Protein AF-A0A918D2M8-F1 (afdb_monomer_lite)

Foldseek 3Di:
DDDQPDPPDPDDPPDDDDPPLVVVVHDDQDQWDWDDPDPPDDIFIAGSNRTAPAWDDKDWDWDCPDPDTQDTWIKTWGWDDDPPDIDIDIDTDDRPPPDDD

Secondary structure (DSSP, 8-state):
--B--STT--SB--SS--HHHHHTT-----SEEEE-SSTTSPPEEEETTEE--SEEEEEEEEE--SSS--EEEEEEEEEEE-SSSEEEEEEEE--TTSS--

Radius of gyration: 17.67 Å; chains: 1; bounding box: 46×32×46 Å

Sequence (101 aa):
MNKCFSVGCNNVATTEYCPDCLAVGGFTPKLLVIELQDETSVPKVFYKGKEIEYKKNVFFDWDTDTSIPGGLTYAIEHIELGDKYPTVNKIERRVKGHATD

Structure (mmCIF, N/CA/C/O backbone):
data_AF-A0A918D2M8-F1
#
_entry.id   AF-A0A918D2M8-F1
#
loop_
_atom_site.group_PDB
_atom_site.id
_atom_site.type_symbol
_atom_site.label_atom_id
_atom_site.label_alt_id
_atom_site.label_comp_id
_atom_site.label_asym_id
_atom_site.label_entity_id
_atom_site.label_seq_id
_atom_site.pdbx_PDB_ins_code
_atom_site.Cartn_x
_atom_site.Cartn_y
_atom_site.Cartn_z
_atom_site.occupancy
_atom_site.B_iso_or_equiv
_atom_site.auth_seq_id
_atom_site.auth_comp_id
_atom_site.auth_asym_id
_atom_site.auth_atom_id
_atom_site.pdbx_PDB_model_num
ATOM 1 N N . MET A 1 1 ? 11.004 -11.845 13.660 1.00 43.69 1 MET A N 1
ATOM 2 C CA . MET A 1 1 ? 11.530 -10.716 14.463 1.00 43.69 1 MET A CA 1
ATOM 3 C C . MET A 1 1 ? 12.700 -10.102 13.721 1.00 43.69 1 MET A C 1
ATOM 5 O O . MET A 1 1 ? 13.706 -10.777 13.542 1.00 43.69 1 MET A O 1
ATOM 9 N N . ASN A 1 2 ? 12.553 -8.864 13.258 1.00 48.56 2 ASN A N 1
ATOM 10 C CA . ASN A 1 2 ? 13.631 -8.129 12.600 1.00 48.56 2 ASN A CA 1
ATOM 11 C C . ASN A 1 2 ? 14.650 -7.709 13.676 1.00 48.56 2 ASN A C 1
ATOM 13 O O . ASN A 1 2 ? 14.258 -7.117 14.682 1.00 48.56 2 ASN A O 1
ATOM 17 N N . LYS A 1 3 ? 15.928 -8.067 13.516 1.00 46.19 3 LYS A N 1
ATOM 18 C CA . LYS A 1 3 ? 17.010 -7.719 14.454 1.00 46.19 3 LYS A CA 1
ATOM 19 C C . LYS A 1 3 ? 18.005 -6.795 13.755 1.00 46.19 3 LYS A C 1
ATOM 21 O O . LYS A 1 3 ? 18.362 -7.056 12.609 1.00 46.19 3 LYS A O 1
ATOM 26 N N . CYS A 1 4 ? 18.430 -5.726 14.429 1.00 50.47 4 CYS A N 1
ATOM 27 C CA . CYS A 1 4 ? 19.579 -4.940 13.982 1.00 50.47 4 CYS A CA 1
ATOM 28 C C . CYS A 1 4 ? 20.866 -5.700 14.341 1.00 50.47 4 CYS A C 1
ATOM 30 O O . CYS A 1 4 ? 20.956 -6.289 15.416 1.00 50.47 4 CYS A O 1
ATOM 32 N N . PHE A 1 5 ? 21.834 -5.722 13.424 1.00 51.75 5 PHE A N 1
ATOM 33 C CA . PHE A 1 5 ? 23.096 -6.461 13.566 1.00 51.75 5 PHE A CA 1
ATOM 34 C C . PHE A 1 5 ? 24.274 -5.569 13.991 1.00 51.75 5 PHE A C 1
ATOM 36 O O . PHE A 1 5 ? 25.419 -6.017 13.957 1.00 51.75 5 PHE A O 1
ATOM 43 N N . SER A 1 6 ? 24.030 -4.314 14.387 1.00 54.78 6 SER A N 1
ATOM 44 C CA . SER A 1 6 ? 25.092 -3.473 14.937 1.00 54.78 6 SER A CA 1
ATOM 45 C C . SER A 1 6 ? 25.500 -3.967 16.329 1.00 54.78 6 SER A C 1
ATOM 47 O O . SER A 1 6 ? 24.670 -4.332 17.168 1.00 54.78 6 SER A O 1
ATOM 49 N N . VAL A 1 7 ? 26.812 -4.005 16.567 1.00 48.41 7 VAL A N 1
ATOM 50 C CA . VAL A 1 7 ? 27.400 -4.407 17.848 1.00 48.41 7 VAL A CA 1
ATOM 51 C C . VAL A 1 7 ? 26.920 -3.435 18.932 1.00 48.41 7 VAL A C 1
ATOM 53 O O . VAL A 1 7 ? 27.208 -2.246 18.859 1.00 48.41 7 VAL A O 1
ATOM 56 N N . GLY A 1 8 ? 26.173 -3.939 19.922 1.00 51.91 8 GLY A N 1
ATOM 57 C CA . GLY A 1 8 ? 25.651 -3.153 21.052 1.00 51.91 8 GLY A CA 1
ATOM 58 C C . GLY A 1 8 ? 24.165 -2.771 20.983 1.00 51.91 8 GLY A C 1
ATOM 59 O O . GLY A 1 8 ? 23.668 -2.138 21.913 1.00 51.91 8 GLY A O 1
ATOM 60 N N . CYS A 1 9 ? 23.428 -3.162 19.936 1.00 49.69 9 CYS A N 1
ATOM 61 C CA . CYS A 1 9 ? 21.997 -2.862 19.828 1.00 49.69 9 CYS A CA 1
ATOM 62 C C . CYS A 1 9 ? 21.137 -4.005 20.406 1.00 49.69 9 CYS A C 1
ATOM 64 O O . CYS A 1 9 ? 20.960 -5.047 19.778 1.00 49.69 9 CYS A O 1
ATOM 66 N N . ASN A 1 10 ? 20.585 -3.808 21.608 1.00 54.91 10 ASN A N 1
ATOM 67 C CA . ASN A 1 10 ? 19.761 -4.811 22.308 1.00 54.91 10 ASN A CA 1
ATOM 68 C C . ASN A 1 10 ? 18.251 -4.670 22.039 1.00 54.91 10 ASN A C 1
ATOM 70 O O . ASN A 1 10 ? 17.450 -5.433 22.579 1.00 54.91 10 ASN A O 1
ATOM 74 N N . ASN A 1 11 ? 17.845 -3.689 21.230 1.00 50.09 11 ASN A N 1
ATOM 75 C CA . ASN A 1 11 ? 16.436 -3.401 20.997 1.00 50.09 11 ASN A CA 1
ATOM 76 C C . ASN A 1 11 ? 15.877 -4.306 19.891 1.00 50.09 11 ASN A C 1
ATOM 78 O O . ASN A 1 11 ? 16.477 -4.478 18.827 1.00 50.09 11 ASN A O 1
ATOM 82 N N . VAL A 1 12 ? 14.689 -4.868 20.127 1.00 49.47 12 VAL A N 1
ATOM 83 C CA . VAL A 1 12 ? 13.859 -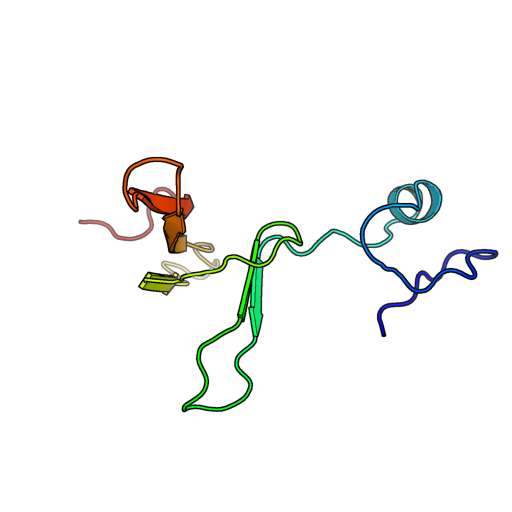5.436 19.056 1.00 49.47 12 VAL A CA 1
ATOM 84 C C . VAL A 1 12 ? 13.622 -4.307 18.054 1.00 49.47 12 VAL A C 1
ATOM 86 O O . VAL A 1 12 ? 13.277 -3.208 18.477 1.00 49.47 12 VAL A O 1
ATOM 89 N N . ALA A 1 13 ? 13.850 -4.529 16.754 1.00 46.19 13 ALA A N 1
ATOM 90 C CA . ALA A 1 13 ? 13.727 -3.477 15.745 1.00 46.19 13 ALA A CA 1
ATOM 91 C C . ALA A 1 13 ? 12.250 -3.085 15.540 1.00 46.19 13 ALA A C 1
ATOM 93 O O . ALA A 1 13 ? 11.617 -3.458 14.553 1.00 46.19 13 ALA A O 1
ATOM 94 N N . THR A 1 14 ? 11.688 -2.342 16.490 1.00 46.72 14 THR A N 1
ATOM 95 C CA . THR A 1 14 ? 10.441 -1.595 16.356 1.00 46.72 14 THR A CA 1
ATOM 96 C C . THR A 1 14 ? 10.789 -0.247 15.729 1.00 46.72 14 THR A C 1
ATOM 98 O O . THR A 1 14 ? 11.001 0.756 16.399 1.00 46.72 14 THR A O 1
ATOM 101 N N . THR A 1 15 ? 11.002 -0.318 14.419 1.00 49.16 15 THR A N 1
ATOM 102 C CA . THR A 1 15 ? 10.797 0.696 13.371 1.00 49.16 15 THR A CA 1
ATOM 103 C C . THR A 1 15 ? 11.294 2.145 13.473 1.00 49.16 15 THR A C 1
ATOM 105 O O . THR A 1 15 ? 11.328 2.744 12.406 1.00 49.16 15 THR A O 1
ATOM 108 N N . GLU A 1 16 ? 11.727 2.745 14.589 1.00 49.56 16 GLU A N 1
ATOM 109 C CA . GLU A 1 16 ? 11.960 4.217 14.565 1.00 49.56 16 GLU A CA 1
ATOM 110 C C . GLU A 1 16 ? 13.195 4.785 15.294 1.00 49.56 16 GLU A C 1
ATOM 112 O O . GLU A 1 16 ? 13.487 5.963 15.118 1.00 49.56 16 GLU A O 1
ATOM 117 N N . TYR A 1 17 ? 13.988 4.011 16.046 1.00 49.44 17 TYR A N 1
ATOM 118 C CA . TYR A 1 17 ? 14.970 4.615 16.974 1.00 49.44 17 TYR A CA 1
ATOM 119 C C . TYR A 1 17 ? 16.371 3.972 16.995 1.00 49.44 17 TYR A C 1
ATOM 121 O O . TYR A 1 17 ? 16.874 3.600 18.053 1.00 49.44 17 TYR A O 1
ATOM 129 N N . CYS A 1 18 ? 17.061 3.861 15.853 1.00 53.47 18 CYS A N 1
ATOM 130 C CA . CYS A 1 18 ? 18.516 3.637 15.894 1.00 53.47 18 CYS A CA 1
ATOM 131 C C . CYS A 1 18 ? 19.267 4.320 14.733 1.00 53.47 18 CYS A C 1
ATOM 133 O O . CYS A 1 18 ? 19.376 3.746 13.645 1.00 53.47 18 CYS A O 1
ATOM 135 N N . PRO A 1 19 ? 19.815 5.529 14.964 1.00 58.22 19 PRO A N 1
ATOM 136 C CA . PRO A 1 19 ? 20.671 6.238 14.009 1.00 58.22 19 PRO A CA 1
ATOM 137 C C . PRO A 1 19 ? 21.898 5.420 13.578 1.00 58.22 19 PRO A C 1
ATOM 139 O O . PRO A 1 19 ? 22.292 5.466 12.414 1.00 58.22 19 PRO A O 1
ATOM 142 N N . ASP A 1 20 ? 22.449 4.609 14.487 1.00 57.22 20 ASP A N 1
ATOM 143 C CA . ASP A 1 20 ? 23.626 3.777 14.219 1.00 57.22 20 A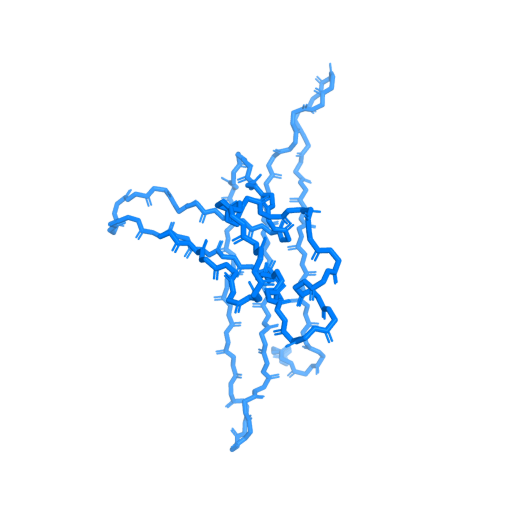SP A CA 1
ATOM 144 C C . ASP A 1 20 ? 23.324 2.640 13.239 1.00 57.22 20 ASP A C 1
ATOM 146 O O . ASP A 1 20 ? 24.176 2.299 12.423 1.00 57.22 20 ASP A O 1
ATOM 150 N N . CYS A 1 21 ? 22.103 2.084 13.257 1.00 53.38 21 CYS A N 1
ATOM 151 C CA . CYS A 1 21 ? 21.677 1.110 12.253 1.00 53.38 21 CYS A CA 1
ATOM 152 C C . CYS A 1 21 ? 21.600 1.788 10.871 1.00 53.38 21 CYS A C 1
ATOM 154 O O . CYS A 1 21 ? 22.156 1.253 9.922 1.00 53.38 21 CYS A O 1
ATOM 156 N N . LEU A 1 22 ? 21.021 2.988 10.744 1.00 55.25 22 LEU A N 1
ATOM 157 C CA . LEU A 1 22 ? 20.934 3.715 9.460 1.00 55.25 22 LEU A CA 1
ATOM 158 C C . LEU A 1 22 ? 22.312 4.019 8.838 1.00 55.25 22 LEU A C 1
ATOM 160 O O . LEU A 1 22 ? 22.467 3.936 7.619 1.00 55.25 22 LEU A O 1
ATOM 164 N N . ALA A 1 23 ? 23.321 4.328 9.658 1.00 53.62 23 ALA A N 1
ATOM 165 C CA . ALA A 1 23 ? 24.666 4.686 9.199 1.00 53.62 23 ALA A CA 1
ATOM 166 C C . ALA A 1 23 ? 25.497 3.499 8.664 1.00 53.62 23 ALA A C 1
ATOM 168 O O . ALA A 1 23 ? 26.405 3.703 7.861 1.00 53.62 23 ALA A O 1
ATOM 169 N N . VAL A 1 24 ? 25.183 2.261 9.068 1.00 54.25 24 VAL A N 1
ATOM 170 C CA . VAL A 1 24 ? 25.919 1.041 8.665 1.00 54.25 24 VAL A CA 1
ATOM 171 C C . VAL A 1 24 ? 25.189 0.205 7.601 1.00 54.25 24 VAL A C 1
ATOM 173 O O . VAL A 1 24 ? 25.463 -0.982 7.441 1.00 54.25 24 VAL A O 1
ATOM 176 N N . GLY A 1 25 ? 24.244 0.806 6.869 1.00 48.81 25 GLY A N 1
ATOM 177 C CA . GLY A 1 25 ? 23.404 0.104 5.883 1.00 48.81 25 GLY A CA 1
ATOM 178 C C . GLY A 1 25 ? 22.206 -0.630 6.500 1.00 48.81 25 GLY A C 1
ATOM 179 O O . GLY A 1 25 ? 21.604 -1.503 5.876 1.00 48.81 25 GLY A O 1
ATOM 180 N N . GLY A 1 26 ? 21.865 -0.303 7.743 1.00 47.25 26 GLY A N 1
ATOM 181 C CA . GLY A 1 26 ? 20.777 -0.905 8.494 1.00 47.25 26 GLY A CA 1
ATOM 182 C C . GLY A 1 26 ? 19.405 -0.353 8.119 1.00 47.25 26 GLY A C 1
ATOM 183 O O . GLY A 1 26 ? 19.189 0.844 7.965 1.00 47.25 26 GLY A O 1
ATOM 184 N N . PHE A 1 27 ? 18.495 -1.317 7.997 1.00 56.34 27 PHE A N 1
ATOM 185 C CA . PHE A 1 27 ? 17.048 -1.228 7.839 1.00 56.34 27 PHE A CA 1
ATOM 186 C C . PHE A 1 27 ? 16.542 -0.048 6.998 1.00 56.34 27 PHE A C 1
ATOM 188 O O . PHE A 1 27 ? 16.092 0.971 7.515 1.00 56.34 27 PHE A O 1
ATOM 195 N N . THR A 1 28 ? 16.518 -0.236 5.677 1.00 55.72 28 THR A N 1
ATOM 196 C CA . THR A 1 28 ? 15.658 0.570 4.812 1.00 55.72 28 THR A CA 1
ATOM 197 C C . THR A 1 28 ? 14.197 0.249 5.158 1.00 55.72 28 THR A C 1
ATOM 199 O O . THR A 1 28 ? 13.769 -0.901 5.006 1.00 55.72 28 THR A O 1
ATOM 202 N N . PRO A 1 29 ? 13.405 1.210 5.674 1.00 67.00 29 PRO A N 1
ATOM 203 C CA . PRO A 1 29 ? 11.996 0.956 5.937 1.00 67.00 29 PRO A CA 1
ATOM 204 C C . PRO A 1 29 ? 11.321 0.569 4.619 1.00 67.00 29 PRO A C 1
ATOM 206 O O . PRO A 1 29 ? 11.463 1.259 3.606 1.00 67.00 29 PRO A O 1
ATOM 209 N N . LYS A 1 30 ? 10.616 -0.568 4.616 1.00 79.12 30 LYS A N 1
ATOM 210 C CA . LYS A 1 30 ? 9.891 -1.032 3.430 1.00 79.12 30 LYS A CA 1
ATOM 211 C C . LYS A 1 30 ? 8.881 0.044 3.026 1.00 79.12 30 LYS A C 1
ATOM 213 O O . LYS A 1 30 ? 8.085 0.488 3.851 1.00 79.12 30 LYS A O 1
ATOM 218 N N . LEU A 1 31 ? 8.916 0.457 1.758 1.00 83.81 31 LEU A N 1
ATOM 219 C CA . LEU A 1 31 ? 8.006 1.480 1.236 1.00 83.81 31 LEU A CA 1
ATOM 220 C C . LEU A 1 31 ? 6.546 1.023 1.330 1.00 83.81 31 LEU A C 1
ATOM 222 O O . LEU A 1 31 ? 5.690 1.778 1.784 1.00 83.81 31 LEU A O 1
ATOM 226 N N . LEU A 1 32 ? 6.289 -0.211 0.903 1.00 85.00 32 LEU A N 1
ATOM 227 C CA . LEU A 1 32 ? 4.978 -0.836 0.870 1.00 85.00 32 LEU A CA 1
ATOM 228 C C . LEU A 1 32 ? 5.121 -2.296 1.300 1.00 85.00 32 LEU A C 1
ATOM 230 O O . LEU A 1 32 ? 6.024 -2.996 0.837 1.00 85.00 32 LEU A O 1
ATOM 234 N N . VAL A 1 33 ? 4.237 -2.745 2.182 1.00 89.19 33 VAL A N 1
ATOM 235 C CA . VAL A 1 33 ? 4.097 -4.149 2.572 1.00 89.19 33 VAL A CA 1
ATOM 236 C C . VAL A 1 33 ? 2.63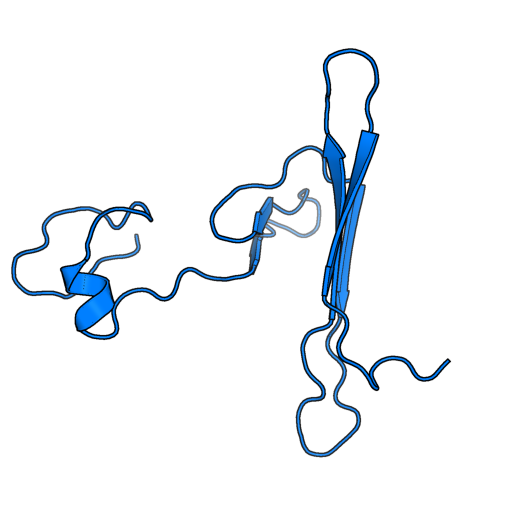1 -4.517 2.425 1.00 89.19 33 VAL A C 1
ATOM 238 O O . VAL A 1 33 ? 1.776 -3.844 2.993 1.00 89.19 33 VAL A O 1
ATOM 241 N N . ILE A 1 34 ? 2.353 -5.569 1.662 1.00 88.94 34 ILE A N 1
ATOM 242 C CA . ILE A 1 34 ? 1.029 -6.178 1.567 1.00 88.94 34 ILE A CA 1
ATOM 243 C C . ILE A 1 34 ? 1.160 -7.568 2.178 1.00 88.94 34 ILE A C 1
ATOM 245 O O . ILE A 1 34 ? 1.943 -8.385 1.696 1.00 88.94 34 ILE A O 1
ATOM 249 N N . GLU A 1 35 ? 0.442 -7.810 3.267 1.00 89.56 35 GLU A N 1
ATOM 250 C CA . GLU A 1 35 ? 0.392 -9.103 3.942 1.00 89.56 35 GLU A CA 1
ATOM 251 C C . GLU A 1 35 ? -0.990 -9.709 3.726 1.00 89.56 35 GLU A C 1
ATOM 253 O O . GLU A 1 35 ? -2.005 -9.123 4.108 1.00 89.56 35 GLU A O 1
ATOM 258 N N . LEU A 1 36 ? -1.016 -10.892 3.117 1.00 85.69 36 LEU A N 1
ATOM 259 C CA . 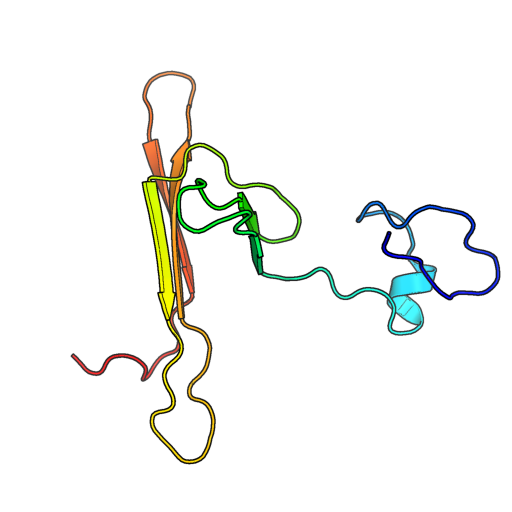LEU A 1 36 ? -2.217 -11.690 2.935 1.00 85.69 36 LEU A CA 1
ATOM 260 C C . LEU A 1 36 ? -2.040 -12.987 3.724 1.00 85.69 36 LEU A C 1
ATOM 262 O O . LEU A 1 36 ? -1.107 -13.744 3.467 1.00 85.69 36 LEU A O 1
ATOM 266 N N . GLN A 1 37 ? -2.896 -13.206 4.719 1.00 83.81 37 GLN A N 1
ATOM 267 C CA . GLN A 1 37 ? -2.816 -14.393 5.570 1.00 83.81 37 GLN A CA 1
ATOM 268 C C . GLN A 1 37 ? -3.281 -15.657 4.831 1.00 83.81 37 GLN A C 1
ATOM 270 O O . GLN A 1 37 ? -2.674 -16.713 4.980 1.00 83.81 37 GLN A 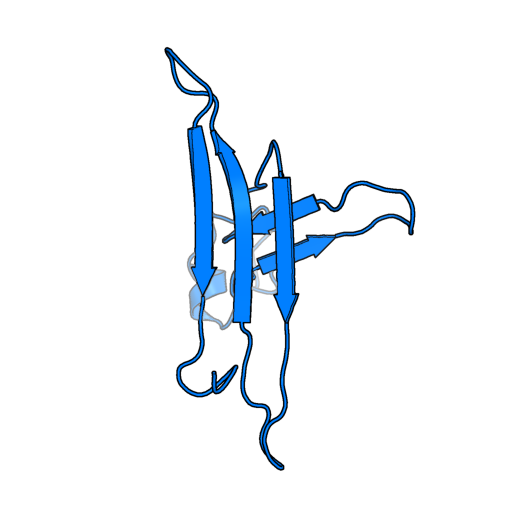O 1
ATOM 275 N N . ASP A 1 38 ? -4.335 -15.533 4.029 1.00 86.31 38 ASP A N 1
ATOM 276 C CA . ASP A 1 38 ? -4.928 -16.588 3.212 1.00 86.31 38 ASP A CA 1
ATOM 277 C C . ASP A 1 38 ? -5.776 -15.948 2.097 1.00 86.31 38 ASP A C 1
ATOM 279 O O . ASP A 1 38 ? -6.006 -14.739 2.110 1.00 86.31 38 ASP A O 1
ATOM 283 N N . GLU A 1 39 ? -6.253 -16.749 1.142 1.00 80.38 39 GLU A N 1
ATOM 284 C CA . GLU A 1 39 ? -7.004 -16.287 -0.041 1.00 80.38 39 GLU A CA 1
ATOM 285 C C . GLU A 1 39 ? -8.323 -15.561 0.279 1.00 80.38 39 GLU A C 1
ATOM 287 O O . GLU A 1 39 ? -8.843 -14.834 -0.567 1.00 80.38 39 GLU A O 1
ATOM 292 N N . THR A 1 40 ? -8.871 -15.742 1.482 1.00 81.31 40 THR A N 1
ATOM 293 C CA . THR A 1 40 ? -10.150 -15.148 1.909 1.00 81.31 40 THR A CA 1
ATOM 294 C C . THR A 1 40 ? -9.981 -13.968 2.863 1.00 81.31 40 THR A C 1
ATOM 296 O O . THR A 1 40 ? -10.926 -13.212 3.099 1.00 81.31 40 THR A O 1
ATOM 299 N N . SER A 1 41 ? -8.782 -13.792 3.411 1.00 82.44 41 SER A N 1
ATOM 300 C CA . SER A 1 41 ? -8.464 -12.730 4.352 1.00 82.44 41 SER A CA 1
ATOM 301 C C . SER A 1 41 ? -8.411 -11.358 3.678 1.00 82.44 41 SER A C 1
ATOM 303 O O . SER A 1 41 ? -7.926 -11.195 2.560 1.00 82.44 41 SER A O 1
ATOM 305 N N . VAL A 1 42 ? -8.840 -10.322 4.403 1.00 83.69 42 VAL A N 1
ATOM 306 C CA . VAL A 1 42 ? -8.620 -8.933 3.977 1.00 83.69 42 VAL A CA 1
ATOM 307 C C . VAL A 1 42 ? -7.129 -8.605 4.136 1.00 83.69 42 VAL A C 1
ATOM 309 O O . VAL A 1 42 ? -6.604 -8.735 5.246 1.00 83.69 42 VAL A O 1
ATOM 312 N N . PRO A 1 43 ? -6.426 -8.162 3.078 1.00 88.81 43 PRO A N 1
ATOM 313 C CA . PRO A 1 43 ? -4.995 -7.905 3.159 1.00 88.81 43 PRO A CA 1
ATOM 314 C C . PRO A 1 43 ? -4.682 -6.745 4.109 1.00 88.81 43 PRO A C 1
ATOM 316 O O . PRO A 1 43 ? -5.330 -5.689 4.086 1.00 88.81 43 PRO A O 1
ATOM 319 N N . LYS A 1 44 ? -3.626 -6.903 4.908 1.00 91.88 44 LYS A N 1
ATOM 320 C CA . LYS A 1 44 ? -3.020 -5.790 5.643 1.00 91.88 44 LYS A CA 1
ATOM 321 C C . LYS A 1 44 ? -2.079 -5.051 4.709 1.00 91.88 44 LYS A C 1
ATOM 323 O O . LYS A 1 44 ? -1.305 -5.663 3.981 1.00 91.88 44 LYS A O 1
ATOM 328 N N . VAL A 1 45 ? -2.157 -3.725 4.722 1.00 90.25 45 VAL A N 1
ATOM 329 C CA . VAL A 1 45 ? -1.338 -2.875 3.860 1.00 90.25 45 VAL A CA 1
ATOM 330 C C . VAL A 1 45 ? -0.646 -1.869 4.749 1.00 90.25 45 VAL A C 1
ATOM 332 O O . VAL A 1 45 ? -1.311 -1.102 5.444 1.00 90.25 45 VAL A O 1
ATOM 335 N N . PHE A 1 46 ? 0.680 -1.882 4.715 1.00 89.81 46 PHE A N 1
ATOM 336 C CA . PHE A 1 46 ? 1.520 -0.939 5.431 1.00 89.81 46 PHE A CA 1
ATOM 337 C C . PHE A 1 46 ? 2.237 -0.055 4.422 1.00 89.81 46 PHE A C 1
ATOM 339 O O . PHE A 1 46 ? 2.989 -0.554 3.582 1.00 89.81 46 PHE A O 1
ATOM 346 N N . TYR A 1 47 ? 2.036 1.256 4.513 1.00 86.19 47 TYR A N 1
ATOM 347 C CA . TYR A 1 47 ? 2.744 2.236 3.696 1.00 86.19 47 TYR A CA 1
ATOM 348 C C . TYR A 1 47 ? 3.667 3.064 4.583 1.00 86.19 47 TYR A C 1
ATOM 350 O O . TYR A 1 47 ? 3.227 3.661 5.566 1.00 86.19 47 TYR A O 1
ATOM 358 N N . LYS A 1 48 ? 4.967 3.075 4.260 1.00 83.88 48 LYS A N 1
ATOM 359 C CA . LYS A 1 48 ? 6.013 3.729 5.070 1.00 83.88 48 LYS A CA 1
ATOM 360 C C . LYS A 1 48 ? 5.926 3.358 6.563 1.00 83.88 48 LYS A C 1
ATOM 362 O O . LYS A 1 48 ? 6.053 4.214 7.431 1.00 83.88 48 LYS A O 1
ATOM 367 N N . GLY A 1 49 ? 5.666 2.081 6.849 1.00 82.75 49 GLY A N 1
ATOM 368 C CA . GLY A 1 49 ? 5.570 1.542 8.210 1.00 82.75 49 GLY A CA 1
ATOM 369 C C . GLY A 1 49 ? 4.239 1.768 8.937 1.00 82.75 49 GLY A C 1
ATOM 370 O O . GLY A 1 49 ? 4.063 1.204 10.012 1.00 82.75 49 GLY A O 1
ATOM 371 N N . LYS A 1 50 ? 3.290 2.526 8.372 1.00 84.12 50 LYS A N 1
ATOM 372 C CA . LYS A 1 50 ? 1.962 2.747 8.969 1.00 84.12 50 LYS A CA 1
ATOM 373 C C . LYS A 1 50 ? 0.917 1.849 8.320 1.00 84.12 50 LYS A C 1
ATOM 375 O O . LYS A 1 50 ? 0.863 1.774 7.092 1.00 84.12 50 LYS A O 1
ATOM 380 N N . GLU A 1 51 ? 0.098 1.182 9.130 1.00 90.50 51 GLU A N 1
ATOM 381 C CA . GLU A 1 51 ? -1.041 0.411 8.625 1.00 90.50 51 GLU A CA 1
ATOM 382 C C . GLU A 1 51 ? -2.105 1.356 8.058 1.00 90.50 51 GLU A C 1
ATOM 384 O O . GLU A 1 51 ? -2.480 2.343 8.689 1.00 90.50 51 GLU A O 1
ATOM 389 N N . ILE A 1 52 ? -2.576 1.060 6.848 1.00 89.62 52 ILE A N 1
ATOM 390 C CA . ILE A 1 52 ? -3.686 1.772 6.218 1.00 89.62 52 ILE A CA 1
ATOM 391 C C . ILE A 1 52 ? -4.980 1.053 6.591 1.00 89.62 52 ILE A C 1
ATOM 393 O O . ILE A 1 52 ? -5.215 -0.055 6.117 1.00 89.62 52 ILE A O 1
ATOM 397 N N . GLU A 1 53 ? -5.821 1.649 7.430 1.00 89.38 53 GLU A N 1
ATOM 398 C CA . GLU A 1 53 ? -7.130 1.095 7.807 1.00 89.38 53 GLU A CA 1
ATOM 399 C C . GLU A 1 53 ? -8.231 1.442 6.784 1.00 89.38 53 GLU A C 1
ATOM 401 O O . GLU A 1 53 ? -8.024 2.259 5.890 1.00 89.38 53 GLU A O 1
ATOM 406 N N . TYR A 1 54 ? -9.400 0.791 6.887 1.00 87.75 54 TYR A N 1
ATOM 407 C CA . TYR A 1 54 ? -10.590 1.050 6.049 1.00 87.75 54 TYR A CA 1
ATOM 408 C C . TYR A 1 54 ? -10.314 1.084 4.534 1.00 87.75 54 TYR A C 1
ATOM 410 O O . TYR A 1 54 ? -10.751 1.976 3.801 1.00 87.75 54 TYR A O 1
ATOM 418 N N . LYS A 1 55 ? -9.562 0.087 4.063 1.00 87.75 55 LYS A N 1
ATOM 419 C CA . LYS A 1 55 ? -9.189 -0.092 2.656 1.00 87.75 55 LYS A CA 1
ATOM 420 C C . LYS A 1 55 ? -10.433 -0.338 1.803 1.00 87.75 55 LYS A C 1
ATOM 422 O O . LYS A 1 55 ? -11.229 -1.224 2.105 1.00 87.75 55 LYS A O 1
ATOM 427 N N . LYS A 1 56 ? -10.569 0.430 0.723 1.00 84.69 56 LYS A N 1
ATOM 428 C CA . LYS A 1 56 ? -11.635 0.273 -0.271 1.00 84.69 56 LYS A CA 1
ATOM 429 C C . LYS A 1 56 ? -11.146 -0.515 -1.482 1.00 84.69 56 LYS A C 1
ATOM 431 O O . LYS A 1 56 ? -11.827 -1.433 -1.923 1.00 84.69 56 LYS A O 1
ATOM 436 N N . ASN A 1 57 ? -9.985 -0.149 -2.022 1.00 83.50 57 ASN A N 1
ATOM 437 C CA . ASN A 1 57 ? -9.392 -0.820 -3.174 1.00 83.50 57 ASN A CA 1
ATOM 438 C C . ASN A 1 57 ? -7.861 -0.756 -3.092 1.00 83.50 57 ASN A C 1
ATOM 440 O O . ASN A 1 57 ? -7.301 0.268 -2.699 1.00 83.50 57 ASN A O 1
ATOM 444 N N . VAL A 1 58 ? -7.187 -1.845 -3.450 1.00 81.88 58 VAL A N 1
ATOM 445 C CA . VAL A 1 58 ? -5.724 -1.935 -3.488 1.00 81.88 58 VAL A CA 1
ATOM 446 C C . VAL A 1 58 ? -5.336 -2.428 -4.873 1.00 81.88 58 VAL A C 1
ATOM 448 O O . VAL A 1 58 ? -5.524 -3.595 -5.199 1.00 81.88 58 VAL A O 1
ATOM 451 N N . PHE A 1 59 ? -4.798 -1.525 -5.685 1.00 83.69 59 PHE A N 1
ATOM 452 C CA . PHE A 1 59 ? -4.274 -1.821 -7.008 1.00 83.69 59 PHE A CA 1
ATOM 453 C C . PHE A 1 59 ? -2.754 -1.928 -6.934 1.00 83.69 59 PHE A C 1
ATOM 455 O O . PHE A 1 59 ? -2.069 -0.979 -6.533 1.00 83.69 59 PHE A O 1
ATOM 462 N N . PHE A 1 60 ? -2.235 -3.089 -7.311 1.00 81.00 60 PHE A N 1
ATOM 463 C CA . PHE A 1 60 ? -0.810 -3.374 -7.352 1.00 81.00 60 PHE A CA 1
ATOM 464 C C . PHE A 1 60 ? -0.494 -3.986 -8.706 1.00 81.00 60 PHE A C 1
ATOM 466 O O . PHE A 1 60 ? -0.996 -5.063 -9.018 1.00 81.00 60 PHE A O 1
ATOM 473 N N . ASP A 1 61 ? 0.312 -3.283 -9.493 1.00 78.75 61 ASP A N 1
ATOM 474 C CA . ASP A 1 61 ? 0.623 -3.685 -10.854 1.00 78.75 61 ASP A CA 1
ATOM 475 C C . ASP A 1 61 ? 2.115 -3.526 -11.140 1.00 78.75 61 ASP A C 1
ATOM 477 O O . ASP A 1 61 ? 2.782 -2.579 -10.692 1.00 78.75 61 ASP A O 1
ATOM 481 N N . TRP A 1 62 ? 2.639 -4.497 -11.871 1.00 71.06 62 TRP A N 1
ATOM 482 C CA . TRP A 1 62 ? 4.019 -4.539 -12.303 1.00 71.06 62 TRP A CA 1
ATOM 483 C C . TRP A 1 62 ? 4.041 -4.977 -13.751 1.00 71.06 62 TRP A C 1
ATOM 485 O O . TRP A 1 62 ? 3.677 -6.102 -14.076 1.00 71.06 62 TRP A O 1
ATOM 495 N N . ASP A 1 63 ? 4.532 -4.094 -14.596 1.00 65.94 63 ASP A N 1
ATOM 496 C CA . ASP A 1 63 ? 4.614 -4.308 -16.021 1.00 65.94 63 ASP A CA 1
ATOM 497 C C . ASP A 1 63 ? 6.095 -4.244 -16.436 1.00 65.94 63 ASP A C 1
ATOM 499 O O . ASP A 1 63 ? 6.993 -3.697 -15.771 1.00 65.94 63 ASP A O 1
ATOM 503 N N . THR A 1 64 ? 6.386 -5.047 -17.440 1.00 64.00 64 THR A N 1
ATOM 504 C CA . THR A 1 64 ? 7.713 -5.328 -17.958 1.00 64.00 64 THR A CA 1
ATOM 505 C C . THR A 1 64 ? 7.640 -5.086 -19.453 1.00 64.00 64 THR A C 1
ATOM 507 O O . THR A 1 64 ? 7.661 -6.026 -20.241 1.00 64.00 64 THR A O 1
ATOM 510 N N . ASP A 1 65 ? 7.546 -3.813 -19.832 1.00 59.00 65 ASP A N 1
ATOM 511 C CA . ASP A 1 65 ? 7.409 -3.387 -21.229 1.00 59.00 65 ASP A CA 1
ATOM 512 C C . ASP A 1 65 ? 8.617 -3.768 -22.115 1.00 59.00 65 ASP A C 1
ATOM 514 O O . ASP A 1 65 ? 8.542 -3.725 -23.343 1.00 59.00 65 ASP A O 1
ATOM 518 N N . THR A 1 66 ? 9.767 -4.137 -21.527 1.00 63.31 66 THR A N 1
ATOM 519 C CA . THR A 1 66 ? 10.998 -4.502 -22.257 1.00 63.31 66 THR A CA 1
ATOM 520 C C . THR A 1 66 ? 11.806 -5.590 -21.528 1.00 63.31 66 THR A C 1
ATOM 522 O O . THR A 1 66 ? 11.382 -6.130 -20.510 1.00 63.31 66 THR A O 1
ATOM 525 N N . SER A 1 67 ? 13.029 -5.885 -21.999 1.00 65.00 67 SER A N 1
ATOM 526 C CA . SER A 1 67 ? 14.020 -6.703 -21.272 1.00 65.00 67 SER A CA 1
ATOM 527 C C . SER A 1 67 ? 14.470 -6.097 -19.929 1.00 65.00 67 SER A C 1
ATOM 529 O O . SER A 1 67 ? 15.227 -6.731 -19.192 1.00 65.00 67 SER A O 1
ATOM 531 N N . ILE A 1 68 ? 14.009 -4.883 -19.608 1.00 58.81 68 ILE A N 1
ATOM 532 C CA . ILE A 1 68 ? 14.224 -4.176 -18.348 1.00 58.81 68 ILE A CA 1
ATOM 533 C C . ILE A 1 68 ? 12.867 -4.050 -17.629 1.00 58.81 68 ILE A C 1
ATOM 535 O O . ILE A 1 68 ? 11.898 -3.614 -18.254 1.00 58.81 68 ILE A O 1
ATOM 539 N N . PRO A 1 69 ? 12.769 -4.382 -16.326 1.00 61.97 69 PRO A N 1
ATOM 540 C CA . PRO A 1 69 ? 11.527 -4.218 -15.569 1.00 61.97 69 PRO A CA 1
ATOM 541 C C . PRO A 1 69 ? 11.025 -2.759 -15.585 1.00 61.97 69 PRO A C 1
ATOM 543 O O . PRO A 1 69 ? 11.770 -1.861 -15.189 1.00 61.97 69 PRO A O 1
ATOM 546 N N . GLY A 1 70 ? 9.773 -2.532 -16.013 1.00 61.62 70 GLY A N 1
ATOM 547 C CA . GLY A 1 70 ? 9.167 -1.207 -16.258 1.00 61.62 70 GLY A CA 1
ATOM 548 C C . GLY A 1 70 ? 8.877 -0.396 -14.991 1.00 61.62 70 GLY A C 1
ATOM 549 O O . GLY A 1 70 ? 8.874 0.836 -15.006 1.00 61.62 70 GLY A O 1
ATOM 550 N N . GLY A 1 71 ? 8.775 -1.080 -13.851 1.00 68.06 71 GLY A N 1
ATOM 551 C CA . GLY A 1 71 ? 8.726 -0.482 -12.521 1.00 68.06 71 GLY A CA 1
ATOM 552 C C . GLY A 1 71 ? 7.360 -0.610 -11.855 1.00 68.06 71 GLY A C 1
ATOM 553 O O . GLY A 1 71 ? 6.372 -1.009 -12.452 1.00 68.06 71 GLY A O 1
ATOM 554 N N . LEU A 1 72 ? 7.307 -0.296 -10.562 1.00 73.06 72 LEU A N 1
ATOM 555 C CA . LEU A 1 72 ? 6.104 -0.503 -9.760 1.00 73.06 72 LEU A CA 1
ATOM 556 C C . LEU A 1 72 ? 5.093 0.639 -9.919 1.00 73.06 72 LEU A C 1
ATOM 558 O O . LEU A 1 72 ? 5.404 1.776 -9.537 1.00 73.06 72 LEU A O 1
ATOM 562 N N . THR A 1 73 ? 3.867 0.308 -10.326 1.00 78.38 73 THR A N 1
ATOM 563 C CA . THR A 1 73 ? 2.698 1.197 -10.241 1.00 78.38 73 THR A CA 1
ATOM 564 C C . THR A 1 73 ? 1.735 0.678 -9.171 1.00 78.38 73 THR A C 1
ATOM 566 O O . THR A 1 73 ? 1.426 -0.508 -9.109 1.00 78.38 73 THR A O 1
ATOM 569 N N . TYR A 1 74 ? 1.265 1.555 -8.285 1.00 78.62 74 TYR A N 1
ATOM 570 C CA . TYR A 1 74 ? 0.285 1.174 -7.265 1.00 78.62 74 TYR A CA 1
ATOM 571 C C . TYR A 1 74 ? -0.680 2.310 -6.949 1.00 78.62 74 TYR A C 1
ATOM 573 O O . TYR A 1 74 ? -0.327 3.491 -7.021 1.00 78.62 74 TYR A O 1
ATOM 581 N N . ALA A 1 75 ? -1.889 1.939 -6.541 1.00 83.12 75 ALA A N 1
ATOM 582 C CA . ALA A 1 75 ? -2.873 2.843 -5.970 1.00 83.12 75 ALA A CA 1
ATOM 583 C C . ALA A 1 75 ? -3.582 2.171 -4.789 1.00 83.12 75 ALA A C 1
ATOM 585 O O . ALA A 1 75 ? -4.063 1.049 -4.898 1.00 83.12 75 ALA A O 1
ATOM 586 N N . ILE A 1 76 ? -3.653 2.864 -3.659 1.00 85.62 76 ILE A N 1
ATOM 587 C CA . ILE A 1 76 ? -4.332 2.405 -2.448 1.00 85.62 76 ILE A CA 1
ATOM 588 C C . ILE A 1 76 ? -5.427 3.417 -2.148 1.00 85.62 76 ILE A C 1
ATOM 590 O O . ILE A 1 76 ? -5.136 4.568 -1.819 1.00 85.62 76 ILE A O 1
ATOM 594 N N . GLU A 1 77 ? -6.677 2.991 -2.277 1.00 89.12 77 GLU A N 1
ATOM 595 C CA . GLU A 1 77 ? -7.849 3.771 -1.900 1.00 89.12 77 GLU A CA 1
ATOM 596 C C . GLU A 1 77 ? -8.320 3.344 -0.515 1.00 89.12 77 GLU A C 1
ATOM 598 O O . GLU A 1 77 ? -8.542 2.157 -0.252 1.00 89.12 77 GLU A O 1
ATOM 603 N N . HIS A 1 78 ? -8.509 4.313 0.371 1.00 87.94 78 HIS A N 1
ATOM 604 C CA . HIS A 1 78 ? -8.975 4.067 1.728 1.00 87.94 78 HIS A CA 1
ATOM 605 C C . HIS A 1 78 ? -9.911 5.175 2.195 1.00 87.94 78 HIS A C 1
ATOM 607 O O . HIS A 1 78 ? -9.944 6.270 1.632 1.00 87.94 78 HIS A O 1
ATOM 613 N N . ILE A 1 79 ? -10.699 4.866 3.216 1.00 89.75 79 ILE A N 1
ATOM 614 C CA . ILE A 1 79 ? -11.574 5.834 3.862 1.00 89.75 79 ILE A CA 1
ATOM 615 C C . ILE A 1 79 ? -10.815 6.460 5.030 1.00 89.75 79 ILE A C 1
ATOM 617 O O . ILE A 1 79 ? -10.250 5.754 5.862 1.00 89.75 79 ILE A O 1
ATOM 621 N N . GLU A 1 80 ? -10.827 7.785 5.108 1.00 85.56 80 GLU A N 1
ATOM 622 C CA . GLU A 1 80 ? -10.487 8.502 6.333 1.00 85.56 80 GLU A CA 1
ATOM 623 C C . GLU A 1 80 ? -11.775 8.935 7.023 1.00 85.56 80 GLU A C 1
ATOM 625 O O . GLU A 1 80 ? -12.657 9.563 6.431 1.00 85.56 80 GLU A O 1
ATOM 630 N N . LEU A 1 81 ? -11.892 8.563 8.293 1.00 83.81 81 LEU A N 1
ATOM 631 C CA . LEU A 1 81 ? -12.997 8.970 9.144 1.00 83.81 81 LEU A CA 1
ATOM 632 C C . LEU A 1 81 ? -12.615 10.304 9.791 1.00 83.81 81 LEU A C 1
ATOM 634 O O . LEU A 1 81 ? -11.959 10.333 10.828 1.00 83.81 81 LEU A O 1
ATOM 638 N N . GLY A 1 82 ? -12.965 11.406 9.126 1.00 74.56 82 GLY A N 1
ATOM 639 C CA . GLY A 1 82 ? -12.856 12.751 9.690 1.00 74.56 82 GLY A CA 1
ATOM 640 C C . GLY A 1 82 ? -14.055 13.117 10.571 1.00 74.56 82 GLY A C 1
ATOM 641 O O . GLY A 1 82 ? -15.048 12.394 10.632 1.00 74.56 82 GLY A O 1
ATOM 642 N N . ASP A 1 83 ? -14.000 14.296 11.194 1.00 75.06 83 ASP A N 1
ATOM 643 C CA . ASP A 1 83 ? -14.966 14.731 12.220 1.00 75.06 83 ASP A CA 1
ATOM 644 C C . ASP A 1 83 ? -16.421 14.887 11.739 1.00 75.06 83 ASP A C 1
ATOM 646 O O . ASP A 1 83 ? -17.332 14.988 12.560 1.00 75.06 83 ASP A O 1
ATOM 650 N N . LYS A 1 84 ? -16.669 14.958 10.421 1.00 77.44 84 LYS A N 1
ATOM 651 C CA . LYS A 1 84 ? -18.020 15.189 9.866 1.00 77.44 84 LYS A CA 1
ATOM 652 C C . LYS A 1 84 ? -18.508 14.104 8.917 1.00 77.44 84 LYS A C 1
ATOM 654 O O . LYS A 1 84 ? -19.642 13.663 9.063 1.00 77.44 84 LYS A O 1
ATO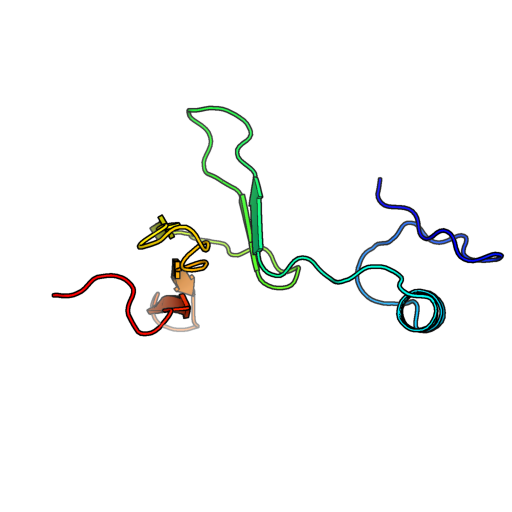M 659 N N . TYR A 1 85 ? -17.695 13.695 7.944 1.00 80.56 85 TYR A N 1
ATOM 660 C CA . TYR A 1 85 ? -18.080 12.692 6.950 1.00 80.56 85 TYR A CA 1
ATOM 661 C C . TYR A 1 85 ? -16.882 11.826 6.550 1.00 80.56 85 TYR A C 1
ATOM 663 O O . TYR A 1 85 ? -15.763 12.343 6.512 1.00 80.56 85 TYR A O 1
ATOM 671 N N . PRO A 1 86 ? -17.104 10.544 6.203 1.00 85.75 86 PRO A N 1
ATOM 672 C CA . PRO A 1 86 ? -16.068 9.701 5.622 1.00 85.75 86 PRO A CA 1
ATOM 673 C C . PRO A 1 86 ? -15.582 10.286 4.292 1.00 85.75 86 PRO A C 1
ATOM 675 O O . PRO A 1 86 ? -16.392 10.546 3.397 1.00 85.75 86 PRO A O 1
ATOM 678 N N . THR A 1 87 ? -14.273 10.463 4.139 1.00 86.75 87 THR A N 1
ATOM 679 C CA . THR A 1 87 ? -13.654 10.902 2.880 1.00 86.75 87 THR A CA 1
ATOM 680 C C . THR A 1 87 ? -12.875 9.761 2.248 1.00 86.75 87 THR A C 1
ATOM 682 O O . THR A 1 87 ? -12.191 9.008 2.935 1.00 86.75 87 THR A O 1
ATOM 685 N N . VAL A 1 88 ? -12.967 9.622 0.925 1.00 88.00 88 VAL A N 1
ATOM 686 C CA . VAL A 1 88 ? -12.155 8.653 0.179 1.00 88.00 88 VAL A CA 1
ATOM 687 C C . VAL A 1 88 ? -10.834 9.315 -0.192 1.00 88.00 88 VAL A C 1
ATOM 689 O O . VAL A 1 88 ? -10.828 10.319 -0.902 1.00 88.00 88 VAL A O 1
ATOM 692 N N . ASN A 1 89 ? -9.732 8.735 0.268 1.00 87.62 89 ASN A N 1
ATOM 693 C CA . ASN A 1 89 ? -8.372 9.162 -0.032 1.00 87.62 89 ASN A CA 1
ATOM 694 C C . ASN A 1 89 ? -7.652 8.133 -0.901 1.00 87.62 89 ASN A C 1
ATOM 696 O O . ASN A 1 89 ? -8.000 6.948 -0.913 1.00 87.62 89 ASN A O 1
ATOM 700 N N . LYS A 1 90 ? -6.636 8.601 -1.634 1.00 88.06 90 LYS A N 1
ATOM 701 C CA . LYS A 1 90 ? -5.856 7.783 -2.562 1.00 88.06 90 LYS A CA 1
ATOM 702 C C . LYS A 1 90 ? -4.363 8.048 -2.408 1.00 88.06 90 LYS A C 1
ATOM 704 O O . LYS A 1 90 ? -3.900 9.168 -2.609 1.00 88.06 90 LYS A O 1
ATOM 709 N N . ILE A 1 91 ? -3.606 6.994 -2.123 1.00 83.56 91 ILE A N 1
ATOM 710 C CA . ILE A 1 91 ? -2.144 6.988 -2.205 1.00 83.56 91 ILE A CA 1
ATOM 711 C C . ILE A 1 91 ? -1.777 6.355 -3.541 1.00 83.56 91 ILE A C 1
ATOM 713 O O . ILE A 1 91 ? -2.069 5.181 -3.752 1.00 83.56 91 ILE A O 1
ATOM 717 N N . GLU A 1 92 ? -1.133 7.098 -4.439 1.00 85.81 92 GLU A N 1
ATOM 718 C CA . GLU A 1 92 ? -0.747 6.573 -5.749 1.00 85.81 92 GLU A CA 1
ATOM 719 C C . GLU A 1 92 ? 0.719 6.820 -6.099 1.00 85.81 92 GLU A C 1
ATOM 721 O O . GLU A 1 92 ? 1.318 7.839 -5.748 1.00 85.81 92 GLU A O 1
ATOM 726 N N . ARG A 1 93 ? 1.284 5.867 -6.839 1.00 79.56 93 ARG A N 1
ATOM 727 C CA . ARG A 1 93 ? 2.526 6.017 -7.587 1.00 79.56 93 ARG A CA 1
ATOM 728 C C . ARG A 1 93 ? 2.285 5.498 -8.994 1.00 79.56 93 ARG A C 1
ATOM 730 O O . ARG A 1 93 ? 1.919 4.339 -9.164 1.00 79.56 93 ARG A O 1
ATOM 737 N N . ARG A 1 94 ? 2.549 6.348 -9.983 1.00 73.62 94 ARG A N 1
ATOM 738 C CA . ARG A 1 94 ? 2.518 6.003 -11.408 1.00 73.62 94 ARG A CA 1
ATOM 739 C C . ARG A 1 94 ? 3.913 6.163 -11.996 1.00 73.62 94 ARG A C 1
ATOM 741 O O . ARG A 1 94 ? 4.569 7.175 -11.738 1.00 73.62 94 ARG A O 1
ATOM 748 N N . VAL A 1 95 ? 4.369 5.184 -12.769 1.00 68.81 95 VAL A N 1
ATOM 749 C CA . VAL A 1 95 ? 5.591 5.311 -13.575 1.00 68.81 95 VAL A CA 1
ATOM 750 C C . VAL A 1 95 ? 5.191 5.792 -14.971 1.00 68.81 95 VAL A C 1
ATOM 752 O O . VAL A 1 95 ? 4.300 5.230 -15.596 1.00 68.81 95 VAL A O 1
ATOM 755 N N . LYS A 1 96 ? 5.795 6.890 -15.442 1.00 57.38 96 LYS A N 1
ATOM 756 C CA . LYS A 1 96 ? 5.469 7.507 -16.738 1.00 57.38 96 LYS A CA 1
ATOM 757 C C . LYS A 1 96 ? 5.907 6.560 -17.866 1.00 57.38 96 LYS A C 1
ATOM 759 O O . LYS A 1 96 ? 7.096 6.276 -17.957 1.00 57.38 96 LYS A O 1
ATOM 764 N N . GLY A 1 97 ? 4.969 6.097 -18.693 1.00 57.41 97 GLY A N 1
ATOM 765 C CA . GLY A 1 97 ? 5.207 5.104 -19.754 1.00 57.41 97 GLY A CA 1
ATOM 766 C C . GLY A 1 97 ? 4.539 3.747 -19.505 1.00 57.41 97 GLY A C 1
ATOM 767 O O . GLY A 1 97 ? 4.326 3.026 -20.466 1.00 57.41 97 GLY A O 1
ATOM 768 N N . HIS A 1 98 ? 4.141 3.457 -18.261 1.00 52.53 98 HIS A N 1
ATOM 769 C CA . HIS A 1 98 ? 3.286 2.320 -17.912 1.00 52.53 98 HIS A CA 1
ATOM 770 C C . HIS A 1 98 ? 1.824 2.665 -18.178 1.00 52.53 98 HIS A C 1
ATOM 772 O O . HIS A 1 98 ? 1.377 3.744 -17.771 1.00 52.53 98 HIS A O 1
ATOM 778 N N . ALA A 1 99 ? 1.107 1.738 -18.814 1.00 48.44 99 ALA A N 1
ATOM 779 C CA . ALA A 1 99 ? -0.189 1.972 -19.442 1.00 48.44 99 ALA A CA 1
ATOM 780 C C . ALA A 1 99 ? -0.107 3.141 -20.438 1.00 48.44 99 ALA A C 1
ATOM 782 O O . ALA A 1 99 ? -0.462 4.285 -20.145 1.00 48.44 99 ALA A O 1
ATOM 783 N N . THR A 1 100 ? 0.403 2.846 -21.635 1.00 45.34 100 THR A N 1
ATOM 784 C CA . THR A 1 100 ? -0.053 3.606 -22.798 1.00 45.34 100 THR A CA 1
ATOM 785 C C . THR A 1 100 ? -1.571 3.424 -22.880 1.00 45.34 100 THR A C 1
ATOM 787 O O . THR A 1 100 ? -2.059 2.297 -22.878 1.00 45.34 100 THR A O 1
ATOM 790 N N . ASP A 1 101 ? -2.281 4.552 -22.807 1.00 44.00 101 ASP A N 1
ATOM 791 C CA . ASP A 1 101 ? -3.696 4.697 -23.176 1.00 44.00 101 ASP A CA 1
ATOM 792 C C . ASP A 1 101 ? -3.967 4.103 -24.570 1.00 44.00 101 ASP A C 1
ATOM 794 O O . ASP A 1 101 ? -3.095 4.278 -25.461 1.00 44.00 101 ASP A O 1
#

Organism: NCBI:txid1004261

pLDDT: mean 70.8, std 15.88, range [43.69, 91.88]